Protein AF-A0A8H6K6G5-F1 (afdb_monomer_lite)

Organism: NCBI:txid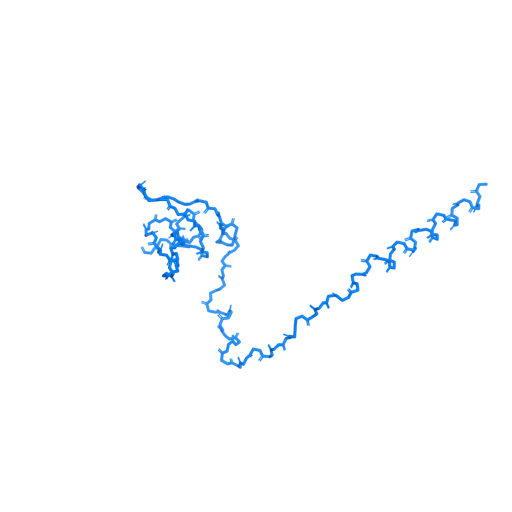2175873

pLDDT: mean 71.36, std 17.38, range [42.12, 93.62]

Structure (mmCIF, N/CA/C/O backbone):
data_AF-A0A8H6K6G5-F1
#
_entry.id   AF-A0A8H6K6G5-F1
#
loop_
_atom_site.group_PDB
_atom_site.id
_atom_site.type_symbol
_atom_site.label_atom_id
_atom_site.label_alt_id
_atom_site.label_comp_id
_atom_site.label_asym_id
_atom_site.label_entity_id
_atom_site.label_seq_id
_atom_site.pdbx_PDB_ins_code
_atom_site.Cartn_x
_atom_site.Cartn_y
_atom_site.Cartn_z
_atom_site.occupancy
_atom_site.B_iso_or_equiv
_atom_site.auth_seq_id
_atom_site.auth_comp_id
_atom_site.auth_asym_id
_atom_site.auth_atom_id
_atom_site.pdbx_PDB_model_num
ATOM 1 N N . MET A 1 1 ? 2.083 54.654 28.477 1.00 49.81 1 MET A N 1
ATOM 2 C CA . MET A 1 1 ? 2.227 53.525 27.525 1.00 49.81 1 MET A CA 1
ATOM 3 C C . MET A 1 1 ? 2.900 52.267 28.117 1.00 49.81 1 MET A C 1
ATOM 5 O O . MET A 1 1 ? 3.342 51.430 27.351 1.00 49.81 1 MET A O 1
ATOM 9 N N . ARG A 1 2 ? 2.980 52.073 29.450 1.00 55.06 2 ARG A N 1
ATOM 10 C CA . ARG A 1 2 ? 3.660 50.897 30.059 1.00 55.06 2 ARG A CA 1
ATOM 11 C C . ARG A 1 2 ? 2.729 49.851 30.689 1.00 55.06 2 ARG A C 1
ATOM 13 O O . ARG A 1 2 ? 3.178 48.774 31.043 1.00 55.06 2 ARG A O 1
ATOM 20 N N . ILE A 1 3 ? 1.442 50.168 30.832 1.00 58.03 3 ILE A N 1
ATOM 21 C CA . ILE A 1 3 ? 0.466 49.304 31.519 1.00 58.03 3 ILE A CA 1
ATOM 22 C C . ILE A 1 3 ? -0.185 48.329 30.521 1.00 58.03 3 ILE A C 1
ATOM 24 O O . ILE A 1 3 ? -0.442 47.176 30.846 1.00 58.03 3 ILE A O 1
ATOM 28 N N . SER A 1 4 ? -0.355 48.754 29.264 1.00 58.47 4 SER A N 1
ATOM 29 C CA . SER A 1 4 ? -0.972 47.947 28.202 1.00 58.47 4 SER A CA 1
ATOM 30 C C . SER A 1 4 ? -0.144 46.727 27.786 1.00 58.47 4 SER A C 1
ATOM 32 O O . SER A 1 4 ? -0.712 45.718 27.386 1.00 58.47 4 SER A O 1
ATOM 34 N N . THR A 1 5 ? 1.185 46.779 27.907 1.00 56.84 5 THR A N 1
ATOM 35 C CA . THR A 1 5 ? 2.063 45.649 27.558 1.00 56.84 5 THR A CA 1
ATOM 36 C C . THR A 1 5 ? 2.008 44.528 28.591 1.00 56.84 5 THR A C 1
ATOM 38 O O . THR A 1 5 ? 2.183 43.367 28.236 1.00 56.84 5 THR A O 1
ATOM 41 N N . LEU A 1 6 ? 1.731 44.854 29.860 1.00 56.56 6 LEU A N 1
ATOM 42 C CA . LEU A 1 6 ? 1.621 43.855 30.923 1.00 56.56 6 LEU A CA 1
ATOM 43 C C . LEU A 1 6 ? 0.350 43.006 30.751 1.00 56.56 6 LEU A C 1
ATOM 45 O O . LEU A 1 6 ? 0.400 41.787 30.877 1.00 56.56 6 LEU A O 1
ATOM 49 N N . ALA A 1 7 ? -0.767 43.647 30.393 1.00 59.19 7 ALA A N 1
ATOM 50 C CA . ALA A 1 7 ? -2.039 42.970 30.141 1.00 59.19 7 ALA A CA 1
ATOM 51 C C . ALA A 1 7 ? -1.973 42.024 28.928 1.00 59.19 7 ALA A C 1
ATOM 53 O O . ALA A 1 7 ? -2.535 40.933 28.974 1.00 59.19 7 ALA A O 1
ATOM 54 N N . LEU A 1 8 ? -1.231 42.407 27.881 1.00 57.31 8 LEU A N 1
ATOM 55 C CA . LEU A 1 8 ? -1.051 41.589 26.677 1.00 57.31 8 LEU A CA 1
ATOM 56 C C . LEU A 1 8 ? -0.202 40.328 26.938 1.00 57.31 8 LEU A C 1
ATOM 58 O O . LEU A 1 8 ? -0.473 39.265 26.386 1.00 57.31 8 LEU A O 1
ATOM 62 N N . LEU A 1 9 ? 0.815 40.427 27.802 1.00 57.75 9 LEU A N 1
ATOM 63 C CA . LEU A 1 9 ? 1.632 39.274 28.200 1.00 57.75 9 LEU A CA 1
ATOM 64 C C . LEU A 1 9 ? 0.840 38.283 29.063 1.00 57.75 9 LEU A C 1
ATOM 66 O O . LEU A 1 9 ? 1.002 37.073 28.918 1.00 57.75 9 LEU A O 1
ATOM 70 N N . LEU A 1 10 ? -0.044 38.791 29.924 1.00 59.19 10 LEU A N 1
ATOM 71 C CA . LEU A 1 10 ? -0.932 37.967 30.745 1.00 59.19 10 LEU A CA 1
ATOM 72 C C . LEU A 1 10 ? -1.969 37.210 29.903 1.00 59.19 10 LEU A C 1
ATOM 74 O O . LEU A 1 10 ? -2.233 36.045 30.194 1.00 59.19 10 LEU A O 1
ATOM 78 N N . SER A 1 11 ? -2.511 37.815 28.839 1.00 57.84 11 SER A N 1
ATOM 79 C CA . SER A 1 11 ? -3.428 37.105 27.935 1.00 57.84 11 SER A CA 1
ATOM 80 C C . SER A 1 11 ? -2.714 36.048 27.083 1.00 57.84 11 SER A C 1
ATOM 82 O O . SER A 1 11 ? -3.246 34.953 26.929 1.00 57.84 11 SER A O 1
ATOM 84 N N . LEU A 1 12 ? -1.485 36.309 26.612 1.00 55.16 12 LEU A N 1
ATOM 85 C CA . LEU A 1 12 ? -0.692 35.298 25.889 1.00 55.16 12 LEU A CA 1
ATOM 86 C C . LEU A 1 12 ? -0.314 34.097 26.773 1.00 55.16 12 LEU A C 1
ATOM 88 O O . LEU A 1 12 ? -0.303 32.960 26.303 1.00 55.16 12 LEU A O 1
ATOM 92 N N . ALA A 1 13 ? -0.021 34.322 28.057 1.00 55.72 13 ALA A N 1
ATOM 93 C CA . ALA A 1 13 ? 0.286 33.236 28.986 1.00 55.72 13 ALA A CA 1
ATOM 94 C C . ALA A 1 13 ? -0.945 32.368 29.314 1.00 55.72 13 ALA A C 1
ATOM 96 O O . ALA A 1 13 ? -0.797 31.176 29.578 1.00 55.72 13 ALA A O 1
ATOM 97 N N . ALA A 1 14 ? -2.154 32.937 29.270 1.00 53.66 14 ALA A N 1
ATOM 98 C CA . ALA A 1 14 ? -3.390 32.197 29.517 1.00 53.66 14 ALA A CA 1
ATOM 99 C C . ALA A 1 14 ? -3.733 31.224 28.372 1.00 53.66 14 ALA A C 1
ATOM 101 O O . ALA A 1 14 ? -4.178 30.108 28.636 1.00 53.66 14 ALA A O 1
ATOM 102 N N . GLU A 1 15 ? -3.463 31.586 27.114 1.00 51.53 15 GLU A N 1
ATOM 103 C CA . GLU A 1 15 ? -3.696 30.690 25.969 1.00 51.53 15 GLU A CA 1
ATOM 104 C C . GLU A 1 15 ? -2.699 29.521 25.914 1.00 51.53 15 GLU A C 1
ATOM 106 O O . GLU A 1 15 ? -3.064 28.417 25.506 1.00 51.53 15 GLU A O 1
ATOM 111 N N . ALA A 1 16 ? -1.470 29.706 26.408 1.00 51.91 16 ALA A N 1
ATOM 112 C CA . ALA A 1 16 ? -0.476 28.633 26.477 1.00 51.91 16 ALA A CA 1
ATOM 113 C C . ALA A 1 16 ? -0.878 27.494 27.436 1.00 51.91 16 ALA A C 1
ATOM 115 O O . ALA A 1 16 ? -0.478 26.348 27.234 1.00 51.91 16 ALA A O 1
ATOM 116 N N . ILE A 1 17 ? -1.691 27.786 28.458 1.00 52.53 17 ILE A N 1
ATOM 117 C CA . ILE A 1 17 ? -2.178 26.778 29.414 1.00 52.53 17 ILE A CA 1
ATOM 118 C C . ILE A 1 17 ? -3.376 26.007 28.830 1.00 52.53 17 ILE A C 1
ATOM 120 O O . ILE A 1 17 ? -3.560 24.832 29.141 1.00 52.53 17 ILE A O 1
ATOM 124 N N . ILE A 1 18 ? -4.160 26.632 27.945 1.00 52.25 18 ILE A N 1
ATOM 125 C CA . ILE A 1 18 ? -5.359 26.031 27.331 1.00 52.25 18 ILE A CA 1
ATOM 126 C C . ILE A 1 18 ? -5.003 25.202 26.081 1.00 52.25 18 ILE A C 1
ATOM 128 O O . ILE A 1 18 ? -5.719 24.264 25.739 1.00 52.25 18 ILE A O 1
ATOM 132 N N . ALA A 1 19 ? -3.873 25.489 25.427 1.00 48.03 19 ALA A N 1
ATOM 133 C CA . ALA A 1 19 ? -3.388 24.738 24.267 1.00 48.03 19 ALA A CA 1
ATOM 134 C C . ALA A 1 19 ? -2.523 23.511 24.615 1.00 48.03 19 ALA A C 1
ATOM 136 O O . ALA A 1 19 ? -2.068 22.815 23.707 1.00 48.03 19 ALA A O 1
ATOM 137 N N . ALA A 1 20 ? -2.285 23.217 25.898 1.00 45.62 20 ALA A N 1
ATOM 138 C CA . ALA A 1 20 ? -1.726 21.928 26.282 1.00 45.62 20 ALA A CA 1
ATOM 139 C C . ALA A 1 20 ? -2.842 20.878 26.143 1.00 45.62 20 ALA A C 1
ATOM 141 O O . ALA A 1 20 ? -3.810 20.939 26.906 1.00 45.62 20 ALA A O 1
ATOM 142 N N . PRO A 1 21 ? -2.761 19.932 25.188 1.00 45.16 21 PRO A N 1
ATOM 143 C CA . PRO A 1 21 ? -3.788 18.916 25.033 1.00 45.16 21 PRO A CA 1
ATOM 144 C C . PRO A 1 21 ? -3.826 18.082 26.313 1.00 45.16 21 PRO A C 1
ATOM 146 O O . PRO A 1 21 ? -2.953 17.252 26.579 1.00 45.16 21 PRO A O 1
ATOM 149 N N . MET A 1 22 ? -4.835 18.343 27.142 1.00 51.47 22 MET A N 1
ATOM 150 C CA . MET A 1 22 ? -5.169 17.500 28.272 1.00 51.47 22 MET A CA 1
ATOM 151 C C . MET A 1 22 ? -5.479 16.119 27.716 1.00 51.47 22 MET A C 1
ATOM 153 O O . MET A 1 22 ? -6.475 15.929 27.026 1.00 51.47 22 MET A O 1
ATOM 157 N N . LYS A 1 23 ? -4.593 15.177 28.044 1.00 47.62 23 LYS A N 1
ATOM 158 C CA . LYS A 1 23 ? -4.653 13.771 27.658 1.00 47.62 23 LYS A CA 1
ATOM 159 C C . LYS A 1 23 ? -4.481 13.578 26.153 1.00 47.62 23 LYS A C 1
ATOM 161 O O . LYS A 1 23 ? -5.407 13.224 25.433 1.00 47.62 23 LYS A O 1
ATOM 166 N N . ALA A 1 24 ? -3.227 13.628 25.710 1.00 46.16 24 ALA A N 1
ATOM 167 C CA . ALA A 1 24 ? -2.793 12.513 24.884 1.00 46.16 24 ALA A CA 1
ATOM 168 C C . ALA A 1 24 ? -3.117 11.257 25.705 1.00 46.16 24 ALA A C 1
ATOM 170 O O . ALA A 1 24 ? -2.442 10.975 26.697 1.00 46.16 24 ALA A O 1
ATOM 171 N N . GLU A 1 25 ? -4.219 10.580 25.385 1.00 42.12 25 GLU A N 1
ATOM 172 C CA . GLU A 1 25 ? -4.340 9.168 25.700 1.00 42.12 25 GLU A CA 1
ATOM 173 C C . GLU A 1 25 ? -3.077 8.556 25.112 1.00 42.12 25 GLU A C 1
ATOM 175 O O . GLU A 1 25 ? -2.946 8.371 23.902 1.00 42.12 25 GLU A O 1
ATOM 180 N N . ALA A 1 26 ? -2.078 8.355 25.969 1.00 47.72 26 ALA A N 1
ATOM 181 C CA . ALA A 1 26 ? -1.047 7.395 25.701 1.00 47.72 26 ALA A CA 1
ATOM 182 C C . ALA A 1 26 ? -1.831 6.098 25.571 1.00 47.72 26 ALA A C 1
ATOM 184 O O . ALA A 1 26 ? -2.170 5.478 26.580 1.00 47.72 26 ALA A O 1
ATOM 185 N N . LEU A 1 27 ? -2.213 5.773 24.327 1.00 51.50 27 LEU A N 1
ATOM 186 C CA . LEU A 1 27 ? -2.598 4.435 23.918 1.00 51.50 27 LEU A CA 1
ATOM 187 C C . LEU A 1 27 ? -1.688 3.527 24.730 1.00 51.50 27 LEU A C 1
ATOM 189 O O . LEU A 1 27 ? -0.467 3.732 24.644 1.00 51.50 27 LEU A O 1
ATOM 193 N N . PRO A 1 28 ? -2.238 2.666 25.607 1.00 49.09 28 PRO A N 1
ATOM 194 C CA . PRO A 1 28 ? -1.401 1.826 26.431 1.00 49.09 28 PRO A CA 1
ATOM 195 C C . PRO A 1 28 ? -0.419 1.191 25.463 1.00 49.09 28 PRO A C 1
ATOM 197 O O . PRO A 1 28 ? -0.824 0.568 24.480 1.00 49.09 28 PRO A O 1
ATOM 200 N N . LEU A 1 29 ? 0.870 1.458 25.677 1.00 51.56 29 LEU A N 1
ATOM 201 C CA . LEU A 1 29 ? 1.933 0.678 25.080 1.00 51.56 29 LEU A CA 1
ATOM 202 C C . LEU A 1 29 ? 1.739 -0.709 25.687 1.00 51.56 29 LEU A C 1
ATOM 204 O O . LEU A 1 29 ? 2.434 -1.083 26.629 1.00 51.56 29 LEU A O 1
ATOM 208 N N . GLU A 1 30 ? 0.732 -1.446 25.204 1.00 53.84 30 GLU A N 1
ATOM 209 C CA . GLU A 1 30 ? 0.720 -2.887 25.261 1.00 53.84 30 GLU A CA 1
ATOM 210 C C . GLU A 1 30 ? 2.094 -3.242 24.743 1.00 53.84 30 GLU A C 1
ATOM 212 O O . GLU A 1 30 ? 2.461 -2.925 23.607 1.00 53.84 30 GLU A O 1
ATOM 217 N N . VAL A 1 31 ? 2.911 -3.738 25.666 1.00 57.59 31 VAL A N 1
ATOM 218 C CA . VAL A 1 31 ? 4.255 -4.189 25.389 1.00 57.59 31 VAL A CA 1
ATOM 219 C C . VAL A 1 31 ? 4.068 -5.246 24.324 1.00 57.59 31 VAL A C 1
ATOM 221 O O . VAL A 1 31 ? 3.705 -6.373 24.648 1.00 57.59 31 VAL A O 1
ATOM 224 N N . LEU A 1 32 ? 4.233 -4.840 23.059 1.00 54.47 32 LEU A N 1
ATOM 225 C CA . LEU A 1 32 ? 4.150 -5.714 21.903 1.00 54.47 32 LEU A CA 1
ATOM 226 C C . LEU A 1 32 ? 4.959 -6.951 22.285 1.00 54.47 32 LEU A C 1
ATOM 228 O O . LEU A 1 32 ? 6.165 -6.802 22.546 1.00 54.47 32 LEU A O 1
ATOM 232 N N . PRO A 1 33 ? 4.320 -8.133 22.413 1.00 62.75 33 PRO A N 1
ATOM 233 C CA . PRO A 1 33 ? 5.019 -9.331 22.844 1.00 62.75 33 PRO A CA 1
ATOM 234 C C . PRO A 1 33 ? 6.278 -9.503 21.995 1.00 62.75 33 PRO A C 1
ATOM 236 O O . PRO A 1 33 ? 6.319 -9.065 20.840 1.00 62.75 33 PRO A O 1
ATOM 239 N N . ARG A 1 34 ? 7.357 -10.065 22.556 1.00 63.25 34 ARG A N 1
ATOM 240 C CA . ARG A 1 34 ? 8.674 -10.072 21.885 1.00 63.25 34 ARG A CA 1
ATOM 241 C C . ARG A 1 34 ? 8.605 -10.649 20.462 1.00 63.25 34 ARG A C 1
ATOM 243 O O . ARG A 1 34 ? 9.380 -10.207 19.612 1.00 63.25 34 ARG A O 1
ATOM 250 N N . GLU A 1 35 ? 7.665 -11.556 20.183 1.00 58.12 35 GLU A N 1
ATOM 251 C CA . GLU A 1 35 ? 7.359 -12.037 18.830 1.00 58.12 35 GLU A CA 1
ATOM 252 C C . GLU A 1 35 ? 6.893 -10.941 17.842 1.00 58.12 35 GLU A C 1
ATOM 254 O O . GLU A 1 35 ? 7.309 -10.950 16.679 1.00 58.12 35 GLU A O 1
ATOM 259 N N . PHE A 1 36 ? 6.114 -9.954 18.293 1.00 53.97 36 PHE A N 1
ATOM 260 C CA . PHE A 1 36 ? 5.573 -8.849 17.493 1.00 53.97 36 PHE A CA 1
ATOM 261 C C . PHE A 1 36 ? 6.486 -7.622 17.435 1.00 53.97 36 PHE A C 1
ATOM 263 O O . PHE A 1 36 ? 6.333 -6.785 16.546 1.00 53.97 36 PHE A O 1
ATOM 270 N N . ARG A 1 37 ? 7.511 -7.536 18.293 1.00 56.16 37 ARG A N 1
ATOM 271 C CA . ARG A 1 37 ? 8.546 -6.486 18.202 1.00 56.16 37 ARG A CA 1
ATOM 272 C C . ARG A 1 37 ? 9.245 -6.475 16.834 1.00 56.16 37 ARG A C 1
ATOM 274 O O . ARG A 1 37 ? 9.680 -5.430 16.359 1.00 56.16 37 ARG A O 1
ATOM 281 N N . ASN A 1 38 ? 9.327 -7.637 16.182 1.00 54.59 38 ASN A N 1
ATOM 282 C CA . ASN A 1 38 ? 9.855 -7.769 14.824 1.00 54.59 38 ASN A CA 1
ATOM 283 C C . ASN A 1 38 ? 8.778 -7.669 13.734 1.00 54.59 38 ASN A C 1
ATOM 285 O O . ASN A 1 38 ? 9.134 -7.709 12.561 1.00 54.59 38 ASN A O 1
ATOM 289 N N . PHE A 1 39 ? 7.490 -7.561 14.064 1.00 53.56 39 PHE A N 1
ATOM 290 C CA . PHE A 1 39 ? 6.424 -7.450 13.063 1.00 53.56 39 PHE A CA 1
ATOM 291 C C . PHE A 1 39 ? 6.534 -6.118 12.307 1.00 53.56 39 PHE A C 1
ATOM 293 O O . PHE A 1 39 ? 6.642 -6.116 11.084 1.00 53.56 39 PHE A O 1
ATOM 300 N N . ASN A 1 40 ? 6.725 -5.011 13.035 1.00 50.34 40 ASN A N 1
ATOM 301 C CA . ASN A 1 40 ? 7.004 -3.690 12.447 1.00 50.34 40 ASN A CA 1
ATOM 302 C C . ASN A 1 40 ? 8.376 -3.590 11.760 1.00 50.34 40 ASN A C 1
ATOM 304 O O . ASN A 1 40 ? 8.629 -2.661 11.001 1.00 50.34 40 ASN A O 1
ATOM 308 N N . ARG A 1 41 ? 9.283 -4.542 12.013 1.00 52.78 41 ARG A N 1
ATOM 309 C CA . ARG A 1 41 ? 10.631 -4.546 11.431 1.00 52.78 41 ARG A CA 1
ATOM 310 C C . ARG A 1 41 ? 10.690 -5.252 10.070 1.00 52.78 41 ARG A C 1
ATOM 312 O O . ARG A 1 41 ? 11.677 -5.100 9.360 1.00 52.78 41 ARG A O 1
ATOM 319 N N . ARG A 1 42 ? 9.668 -6.035 9.703 1.00 56.00 42 ARG A N 1
ATOM 320 C CA . ARG A 1 42 ? 9.694 -6.896 8.503 1.00 56.00 42 ARG A CA 1
ATOM 321 C C . ARG A 1 42 ? 9.252 -6.207 7.211 1.00 56.00 42 ARG A C 1
ATOM 323 O O . ARG A 1 42 ? 9.532 -6.741 6.146 1.00 56.00 42 ARG A O 1
ATOM 330 N N . LYS A 1 43 ? 8.634 -5.027 7.275 1.00 60.53 43 LYS A N 1
ATOM 331 C CA . LYS A 1 43 ? 8.411 -4.184 6.095 1.00 60.53 43 LYS A CA 1
ATOM 332 C C . LYS A 1 43 ? 8.389 -2.721 6.531 1.00 60.53 43 LYS A C 1
ATOM 334 O O . LYS A 1 43 ? 7.346 -2.203 6.912 1.00 60.53 43 LYS A O 1
ATOM 339 N N . GLN A 1 44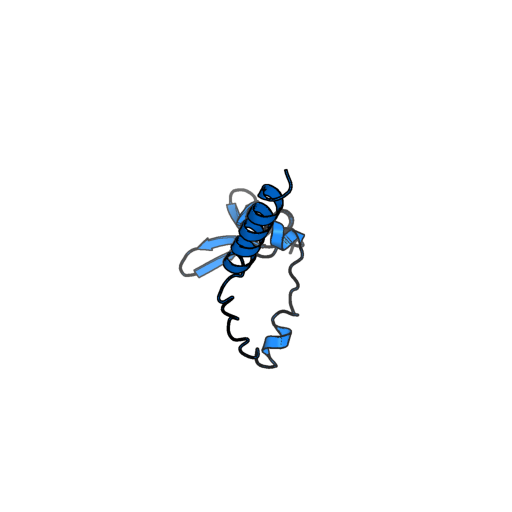 ? 9.554 -2.075 6.543 1.00 72.44 44 GLN A N 1
ATOM 340 C CA . GLN A 1 44 ? 9.583 -0.615 6.582 1.00 72.44 44 GLN A CA 1
ATOM 341 C C . GLN A 1 44 ? 9.027 -0.138 5.246 1.00 72.44 44 GLN A C 1
ATOM 343 O O . GLN A 1 44 ? 9.694 -0.259 4.223 1.00 72.44 44 GLN A O 1
ATOM 348 N N . ILE A 1 45 ? 7.770 0.298 5.269 1.00 79.62 45 ILE A N 1
ATOM 349 C CA . ILE A 1 45 ? 7.105 0.899 4.117 1.00 79.62 45 ILE A CA 1
ATOM 350 C C . ILE A 1 45 ? 7.908 2.145 3.750 1.00 79.62 45 ILE A C 1
ATOM 352 O O . ILE A 1 45 ? 8.225 2.956 4.630 1.00 79.62 45 ILE A O 1
ATOM 356 N N . SER A 1 46 ? 8.289 2.272 2.482 1.00 85.62 46 SER A N 1
ATOM 357 C CA . SER A 1 46 ? 9.054 3.436 2.046 1.00 85.62 46 SER A CA 1
ATOM 358 C C . SER A 1 46 ? 8.191 4.704 2.165 1.00 85.62 46 SER A C 1
ATOM 360 O O . SER A 1 46 ? 6.959 4.633 2.092 1.00 85.62 46 SER A O 1
ATOM 362 N N . PRO A 1 47 ? 8.792 5.895 2.331 1.00 87.69 47 PRO A N 1
ATOM 363 C CA . PRO A 1 47 ? 8.033 7.146 2.319 1.00 87.69 47 PRO A CA 1
ATOM 364 C C . PRO A 1 47 ? 7.195 7.323 1.044 1.00 87.69 47 P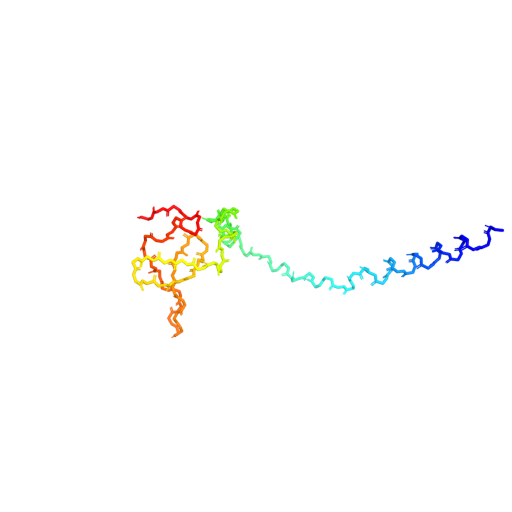RO A C 1
ATOM 366 O O . PRO A 1 47 ? 6.115 7.903 1.092 1.00 87.69 47 PRO A O 1
ATOM 369 N N . GLU A 1 48 ? 7.673 6.792 -0.082 1.00 87.19 48 GLU A N 1
ATOM 370 C CA . GLU A 1 48 ? 7.002 6.827 -1.385 1.00 87.19 48 GLU A CA 1
ATOM 371 C C . GLU A 1 48 ? 5.763 5.926 -1.405 1.00 87.19 48 GLU A C 1
ATOM 373 O O . GLU A 1 48 ? 4.698 6.362 -1.846 1.00 87.19 48 GLU A O 1
ATOM 378 N N . GLU A 1 49 ? 5.873 4.708 -0.863 1.00 90.00 49 GLU A N 1
ATOM 379 C CA . GLU A 1 49 ? 4.745 3.786 -0.702 1.00 90.00 49 GLU A CA 1
ATOM 380 C C . GLU A 1 49 ? 3.678 4.381 0.229 1.00 90.00 49 GLU A C 1
ATOM 382 O O . GLU A 1 49 ? 2.489 4.368 -0.092 1.00 90.00 49 GLU A O 1
ATOM 387 N N . LEU A 1 50 ? 4.096 4.966 1.357 1.00 88.31 50 LEU A N 1
ATOM 388 C CA . LEU A 1 50 ? 3.180 5.590 2.314 1.00 88.31 50 LEU A CA 1
ATOM 389 C C . LEU A 1 50 ? 2.478 6.814 1.711 1.00 88.31 50 LEU A C 1
ATOM 391 O O . LEU A 1 50 ? 1.274 6.990 1.894 1.00 88.31 50 LEU A O 1
ATOM 395 N N . ALA A 1 51 ? 3.208 7.642 0.960 1.00 88.75 51 ALA A N 1
ATOM 396 C CA . ALA A 1 51 ? 2.654 8.805 0.271 1.00 88.75 51 ALA A CA 1
ATOM 397 C C . ALA A 1 51 ? 1.720 8.429 -0.891 1.00 88.75 51 ALA A C 1
ATOM 399 O O . ALA A 1 51 ? 0.971 9.281 -1.384 1.00 88.75 51 ALA A O 1
ATO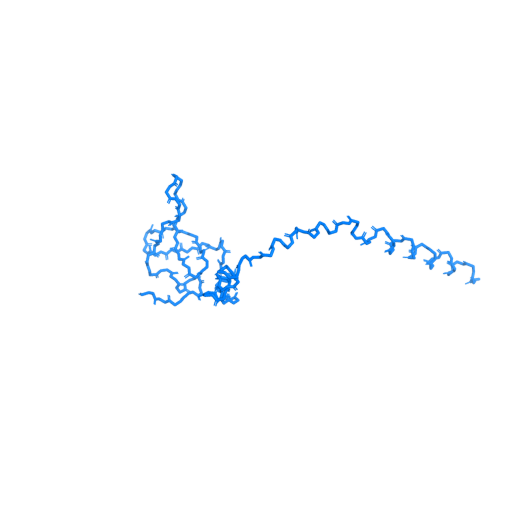M 400 N N . ALA A 1 52 ? 1.781 7.187 -1.375 1.00 92.06 52 ALA A N 1
ATOM 401 C CA . ALA A 1 52 ? 0.885 6.676 -2.398 1.00 92.06 52 ALA A CA 1
ATOM 402 C C . ALA A 1 52 ? -0.391 6.042 -1.829 1.00 92.06 52 ALA A C 1
ATOM 404 O O . ALA A 1 52 ? -1.356 5.900 -2.577 1.00 92.06 52 ALA A O 1
ATOM 405 N N . ASN A 1 53 ? -0.445 5.710 -0.536 1.00 90.50 53 ASN A N 1
ATOM 406 C CA . ASN A 1 53 ? -1.627 5.098 0.074 1.00 90.50 53 ASN A CA 1
ATOM 407 C C . ASN A 1 53 ? -2.899 5.922 -0.169 1.00 90.50 53 ASN A C 1
ATOM 409 O O . ASN A 1 53 ? -2.919 7.142 -0.006 1.00 90.50 53 ASN A O 1
ATOM 413 N N . GLY A 1 54 ? -3.973 5.247 -0.583 1.00 87.00 54 GLY A N 1
ATOM 414 C CA . GLY A 1 54 ? -5.248 5.892 -0.905 1.00 87.00 54 GLY A CA 1
ATOM 415 C C . GLY A 1 54 ? -5.314 6.536 -2.296 1.00 87.00 54 GLY A C 1
ATOM 416 O O . GLY A 1 54 ? -6.407 6.899 -2.734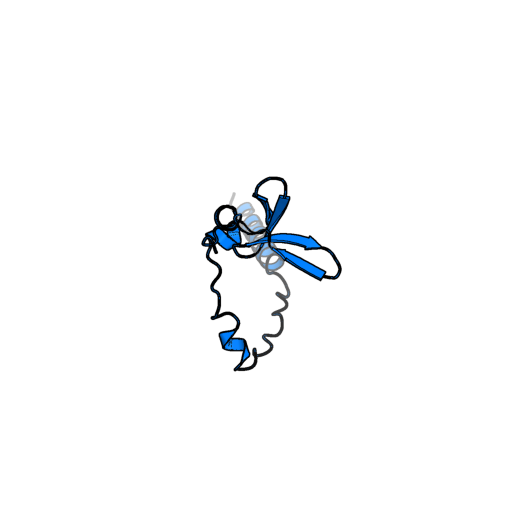 1.00 87.00 54 GLY A O 1
ATOM 417 N N . LYS A 1 55 ? -4.197 6.647 -3.032 1.00 93.62 55 LYS A N 1
ATOM 418 C CA . LYS A 1 55 ? -4.222 7.105 -4.430 1.00 93.62 55 LYS A CA 1
ATOM 419 C C . LYS A 1 55 ? -4.821 6.039 -5.338 1.00 93.62 55 LYS A C 1
ATOM 421 O O . LYS A 1 55 ? -4.667 4.842 -5.104 1.00 93.62 55 LYS A O 1
ATOM 426 N N . ALA A 1 56 ? -5.483 6.492 -6.398 1.00 92.38 56 ALA A N 1
ATOM 427 C CA . ALA A 1 56 ? -5.972 5.607 -7.440 1.00 92.38 56 ALA A CA 1
ATOM 428 C C . ALA A 1 56 ? -4.799 5.002 -8.221 1.00 92.38 56 ALA A C 1
ATOM 430 O O . ALA A 1 56 ? -3.848 5.701 -8.568 1.00 92.38 56 ALA A O 1
ATOM 431 N N . CYS A 1 57 ? -4.913 3.719 -8.537 1.00 92.81 57 CYS A N 1
ATOM 432 C CA . CYS A 1 57 ? -4.022 3.014 -9.447 1.00 92.81 57 CYS A CA 1
ATOM 433 C C . CYS A 1 57 ? -4.860 2.283 -10.495 1.00 92.81 57 CYS A C 1
ATOM 435 O O . CYS A 1 57 ? -6.019 1.929 -10.247 1.00 92.81 57 CYS A O 1
ATOM 437 N N . ALA A 1 58 ? -4.305 2.072 -11.682 1.00 90.00 58 ALA A N 1
ATOM 438 C CA . ALA A 1 58 ? -5.000 1.335 -12.728 1.00 90.00 58 ALA A CA 1
ATOM 439 C C . ALA A 1 58 ? -4.031 0.523 -13.579 1.00 90.00 58 ALA A C 1
ATOM 441 O O . ALA A 1 58 ? -2.973 1.011 -13.970 1.00 90.00 58 ALA A O 1
ATOM 442 N N . VAL A 1 59 ? -4.424 -0.705 -13.895 1.00 90.06 59 VAL A N 1
ATOM 443 C CA . VAL A 1 59 ? -3.715 -1.565 -14.845 1.00 90.06 59 VAL A CA 1
ATOM 444 C C . VAL A 1 59 ? -4.741 -2.064 -15.841 1.00 90.06 59 VAL A C 1
ATOM 446 O O . VAL A 1 59 ? -5.777 -2.614 -15.452 1.00 90.06 59 VAL A O 1
ATOM 449 N N . ASP A 1 60 ? -4.472 -1.825 -17.120 1.00 88.06 60 ASP A N 1
ATOM 450 C CA . ASP A 1 60 ? -5.401 -2.071 -18.217 1.00 88.06 60 ASP A CA 1
ATOM 451 C C . ASP A 1 60 ? -6.771 -1.416 -17.955 1.00 88.06 60 ASP A C 1
ATOM 453 O O . ASP A 1 60 ? -6.906 -0.193 -17.917 1.00 88.06 60 ASP A O 1
ATOM 457 N N . SER A 1 61 ? -7.805 -2.236 -17.749 1.00 85.62 61 SER A N 1
ATOM 458 C CA . SER A 1 61 ? -9.181 -1.816 -17.465 1.00 85.62 61 SER A CA 1
ATOM 459 C C . SER A 1 61 ? -9.559 -1.919 -15.983 1.00 85.62 61 SER A C 1
ATOM 461 O O . SER A 1 61 ? -10.697 -1.614 -15.619 1.00 85.62 61 SER A O 1
ATOM 463 N N . LYS A 1 62 ? -8.645 -2.369 -15.115 1.00 87.81 62 LYS A N 1
ATOM 464 C CA . LYS A 1 62 ? -8.910 -2.553 -13.685 1.00 87.81 62 LYS A CA 1
ATOM 465 C C . LYS A 1 62 ? -8.448 -1.325 -12.917 1.00 87.81 62 LYS A C 1
ATOM 467 O O . LYS A 1 62 ? -7.279 -0.956 -12.970 1.00 87.81 62 LYS A O 1
ATOM 472 N N . LYS A 1 63 ? -9.376 -0.710 -12.188 1.00 90.25 63 LYS A N 1
ATOM 473 C CA . LYS A 1 63 ? -9.108 0.415 -11.287 1.00 90.25 63 LYS A CA 1
ATOM 474 C C . LYS A 1 63 ? -9.025 -0.095 -9.858 1.00 90.25 63 LYS A C 1
ATOM 476 O O . LYS A 1 63 ? -9.810 -0.958 -9.474 1.00 90.25 63 LYS A O 1
ATOM 481 N N . GLY A 1 64 ? -8.109 0.460 -9.085 1.00 92.69 64 GLY A N 1
ATOM 482 C CA . GLY A 1 64 ? -7.899 0.133 -7.687 1.00 92.69 64 GLY A CA 1
ATOM 483 C C . GLY A 1 64 ? -7.364 1.324 -6.905 1.00 92.69 64 GLY A C 1
ATOM 484 O O . GLY A 1 64 ? -7.374 2.465 -7.370 1.00 92.69 64 GLY A O 1
ATOM 485 N N . VAL A 1 65 ? -6.899 1.028 -5.702 1.00 93.19 65 VAL A N 1
ATOM 486 C CA . VAL A 1 65 ? -6.310 1.955 -4.748 1.00 93.19 65 VAL A CA 1
ATOM 487 C C . VAL A 1 65 ? -4.978 1.378 -4.279 1.00 93.19 65 VAL A C 1
ATOM 489 O O . VAL A 1 65 ? -4.828 0.161 -4.140 1.00 93.19 65 VAL A O 1
ATOM 492 N N . CYS A 1 66 ? -4.010 2.256 -4.056 1.00 92.00 66 CYS A N 1
ATOM 493 C CA . CYS A 1 66 ? -2.718 1.897 -3.504 1.00 92.00 66 CYS A CA 1
ATOM 494 C C . CYS A 1 66 ? -2.804 1.604 -2.000 1.00 92.00 66 CYS A C 1
ATOM 496 O O . CYS A 1 66 ? -3.333 2.415 -1.236 1.00 92.00 66 CYS A O 1
ATOM 498 N N . ASP A 1 67 ? -2.231 0.472 -1.594 1.00 90.19 67 ASP A N 1
ATOM 499 C CA . ASP A 1 67 ? -2.024 0.074 -0.202 1.00 90.19 67 ASP A CA 1
ATOM 500 C C . ASP A 1 67 ? -0.620 -0.528 -0.025 1.00 90.19 67 ASP A C 1
ATOM 502 O O . ASP A 1 67 ? -0.306 -1.616 -0.513 1.00 90.19 67 ASP A O 1
ATOM 506 N N . ASN A 1 68 ? 0.252 0.205 0.661 1.00 90.44 68 ASN A N 1
ATOM 507 C CA . ASN A 1 68 ? 1.605 -0.180 1.061 1.00 90.44 68 ASN A CA 1
ATOM 508 C C . ASN A 1 68 ? 2.446 -0.747 -0.097 1.00 90.44 68 ASN A C 1
ATOM 510 O O . ASN A 1 68 ? 3.000 -1.851 0.006 1.00 90.44 68 ASN A O 1
ATOM 514 N N . GLY A 1 69 ? 2.496 -0.008 -1.210 1.00 90.19 69 GLY A N 1
ATOM 515 C CA . GLY A 1 69 ? 3.228 -0.385 -2.425 1.00 90.19 69 GLY A CA 1
ATOM 516 C C . GLY A 1 69 ? 2.470 -1.310 -3.378 1.00 90.19 69 GLY A C 1
ATOM 517 O O . GLY A 1 69 ? 3.009 -1.696 -4.411 1.00 90.19 69 GLY A O 1
ATOM 518 N N . ARG A 1 70 ? 1.226 -1.689 -3.065 1.00 90.88 70 ARG A N 1
ATOM 519 C CA . ARG A 1 70 ? 0.422 -2.608 -3.886 1.00 90.88 70 ARG A CA 1
ATOM 520 C C . ARG A 1 70 ? -0.771 -1.891 -4.485 1.00 90.88 70 ARG A C 1
ATOM 522 O O . ARG A 1 70 ? -1.440 -1.136 -3.793 1.00 90.88 70 ARG A O 1
ATOM 529 N N . CYS A 1 71 ? -1.079 -2.189 -5.742 1.00 92.69 71 CYS A N 1
ATOM 530 C CA . CYS A 1 71 ? -2.329 -1.769 -6.364 1.00 92.69 71 CYS A CA 1
ATOM 531 C C . CYS A 1 71 ? -3.394 -2.851 -6.164 1.00 92.69 71 CYS A C 1
ATOM 533 O O . CYS A 1 71 ? -3.115 -4.037 -6.346 1.00 92.69 71 CYS A O 1
ATOM 535 N N . GLY A 1 72 ? -4.620 -2.482 -5.801 1.00 92.81 72 GLY A N 1
ATOM 536 C CA . GLY A 1 72 ? -5.691 -3.461 -5.629 1.00 92.81 72 GLY A CA 1
ATOM 537 C C . GLY A 1 72 ? -7.048 -2.857 -5.312 1.00 92.81 72 GLY A C 1
ATOM 538 O O . GLY A 1 72 ? -7.200 -1.650 -5.172 1.00 92.81 72 GLY A O 1
ATOM 539 N N . THR A 1 73 ? -8.066 -3.700 -5.226 1.00 91.19 73 THR A N 1
ATOM 540 C CA . THR A 1 73 ? -9.438 -3.296 -4.899 1.00 91.19 73 THR A CA 1
ATOM 541 C C . THR A 1 73 ? -9.842 -3.847 -3.547 1.00 91.19 73 THR A C 1
ATOM 543 O O . THR A 1 73 ? -9.605 -5.022 -3.261 1.00 91.19 73 THR A O 1
ATOM 546 N N . PHE A 1 74 ? -10.527 -3.037 -2.745 1.00 80.88 74 PHE A N 1
ATOM 547 C CA . PHE A 1 74 ? -11.218 -3.531 -1.560 1.00 80.88 74 PHE A CA 1
ATOM 548 C C . PHE A 1 74 ? -12.545 -4.163 -1.972 1.00 80.88 74 PHE A C 1
ATOM 550 O O . PHE A 1 74 ? -13.430 -3.482 -2.486 1.00 80.88 74 PHE A O 1
ATOM 557 N N . VAL A 1 75 ? -12.676 -5.467 -1.739 1.00 73.44 75 VAL A N 1
ATOM 558 C CA . VAL A 1 75 ? -13.926 -6.202 -1.940 1.00 73.44 75 VAL A CA 1
ATOM 559 C C . VAL A 1 75 ? -14.337 -6.773 -0.591 1.00 73.44 75 VAL A C 1
ATOM 561 O O . VAL A 1 75 ? -13.687 -7.675 -0.063 1.00 73.44 75 VAL A O 1
ATOM 564 N N . ALA A 1 76 ? -15.402 -6.238 0.001 1.00 60.66 76 ALA A N 1
ATOM 565 C CA . ALA A 1 76 ? -16.011 -6.853 1.175 1.00 60.66 76 ALA A CA 1
ATOM 566 C C . ALA A 1 76 ? -16.745 -8.145 0.757 1.00 60.66 76 ALA A C 1
ATOM 568 O O . ALA A 1 76 ? -17.390 -8.142 -0.293 1.00 60.66 76 ALA A O 1
ATOM 569 N N . PRO A 1 77 ? -16.684 -9.245 1.535 1.00 72.50 77 PRO A N 1
ATOM 570 C CA . PRO A 1 77 ? -15.995 -9.428 2.822 1.00 72.50 77 PRO A CA 1
ATOM 571 C C . PRO A 1 77 ? -14.543 -9.932 2.696 1.00 72.5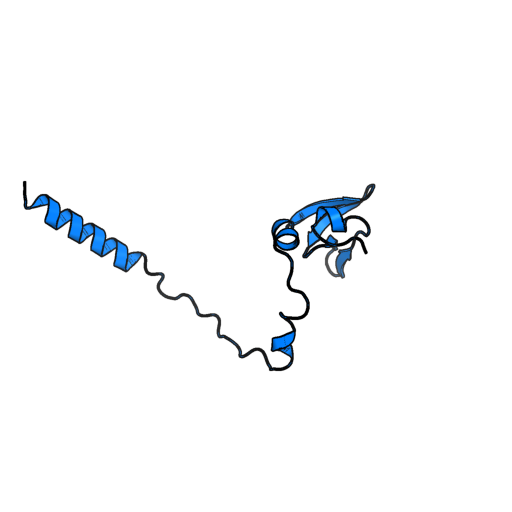0 77 PRO A C 1
ATOM 573 O O . PRO A 1 77 ? -13.857 -10.093 3.698 1.00 72.50 77 PRO A O 1
ATOM 576 N N . THR A 1 78 ? -14.082 -10.219 1.478 1.00 68.12 78 THR A N 1
ATOM 577 C CA . THR A 1 78 ? -12.825 -10.929 1.183 1.00 68.12 78 THR A CA 1
ATOM 578 C C . THR A 1 78 ? -11.546 -10.130 1.448 1.00 68.12 78 THR A C 1
ATOM 580 O O . THR A 1 78 ? -10.472 -10.719 1.535 1.00 68.12 78 THR A O 1
ATOM 583 N N . GLY A 1 79 ? -11.638 -8.806 1.585 1.00 78.69 79 GLY A N 1
ATOM 584 C CA . GLY A 1 79 ? -10.498 -7.924 1.836 1.00 78.69 79 GLY A CA 1
ATOM 585 C C . GLY A 1 79 ? -9.867 -7.358 0.559 1.00 78.69 79 GLY A C 1
ATOM 586 O O . GLY A 1 79 ? -10.536 -7.169 -0.461 1.00 78.69 79 GLY A O 1
ATOM 587 N N . PHE A 1 80 ? -8.578 -7.017 0.635 1.00 81.44 80 PHE A N 1
ATOM 588 C CA . PHE A 1 80 ? -7.838 -6.381 -0.456 1.00 81.44 80 PHE A CA 1
ATOM 589 C C . PHE A 1 80 ? -7.409 -7.404 -1.514 1.00 81.44 80 PHE A C 1
ATOM 591 O O . PHE A 1 80 ? -6.622 -8.311 -1.243 1.00 81.44 80 PHE A O 1
ATOM 598 N N . THR A 1 81 ? -7.907 -7.242 -2.738 1.00 88.50 81 THR A N 1
ATOM 599 C CA . THR A 1 81 ? -7.534 -8.069 -3.893 1.00 88.50 81 THR A CA 1
ATOM 600 C C . THR A 1 81 ? -6.528 -7.317 -4.751 1.00 88.50 81 THR A C 1
ATOM 602 O O . THR A 1 81 ? -6.851 -6.263 -5.293 1.00 88.50 81 THR A O 1
ATOM 605 N N . MET A 1 82 ? -5.315 -7.853 -4.896 1.00 89.31 82 MET A N 1
ATOM 606 C CA . MET A 1 82 ? -4.265 -7.184 -5.670 1.00 89.31 82 MET A CA 1
ATOM 607 C C . MET A 1 82 ? -4.545 -7.209 -7.178 1.00 89.31 82 MET A C 1
ATOM 609 O O . MET A 1 82 ? -4.913 -8.242 -7.743 1.00 89.31 82 MET A O 1
ATOM 613 N N . ILE A 1 83 ? -4.283 -6.085 -7.836 1.00 89.62 83 ILE A N 1
ATOM 614 C CA . ILE A 1 83 ? -4.166 -5.950 -9.286 1.00 89.62 83 ILE A CA 1
ATOM 615 C C . ILE A 1 83 ? -2.665 -5.902 -9.594 1.00 89.62 83 ILE A C 1
ATOM 617 O O . ILE A 1 83 ? -2.002 -4.911 -9.299 1.00 89.62 83 ILE A O 1
ATOM 621 N N . ARG A 1 84 ? -2.132 -6.987 -10.165 1.00 88.81 84 ARG A N 1
ATOM 622 C CA . ARG A 1 84 ? -0.706 -7.087 -10.517 1.00 88.81 84 ARG A CA 1
ATOM 623 C C . ARG A 1 84 ? -0.340 -6.123 -11.644 1.00 88.81 84 ARG A C 1
ATOM 625 O O . ARG A 1 84 ? -1.141 -5.928 -12.557 1.00 88.81 84 ARG A O 1
ATOM 632 N N . GLY A 1 85 ? 0.877 -5.589 -11.600 1.00 88.12 85 GLY A N 1
ATOM 633 C CA . GLY A 1 85 ? 1.434 -4.686 -12.613 1.00 88.12 85 GLY A CA 1
ATOM 634 C C . GLY A 1 85 ? 1.203 -3.199 -12.321 1.00 88.12 85 GLY A C 1
ATOM 635 O O . GLY A 1 85 ? 1.613 -2.350 -13.109 1.00 88.12 85 GLY A O 1
ATOM 636 N N . GLY A 1 86 ? 0.545 -2.868 -11.204 1.00 87.81 86 GLY A N 1
ATOM 637 C CA . GLY A 1 86 ? 0.241 -1.495 -10.787 1.00 87.81 86 GLY A CA 1
ATOM 638 C C . GLY A 1 86 ? 1.121 -0.991 -9.645 1.00 87.81 86 GLY A C 1
ATOM 639 O O . GLY A 1 86 ? 0.974 0.152 -9.222 1.00 87.81 86 GLY A O 1
ATOM 640 N N . GLU A 1 87 ? 2.024 -1.825 -9.130 1.00 90.44 87 GLU A N 1
ATOM 641 C CA . GLU A 1 87 ? 2.842 -1.562 -7.942 1.00 90.44 87 GLU A CA 1
ATOM 642 C C . GLU A 1 87 ? 3.731 -0.322 -8.115 1.00 90.44 87 GLU A C 1
ATOM 644 O O . GLU A 1 87 ? 3.846 0.486 -7.194 1.00 90.44 87 GLU A O 1
ATOM 649 N N . ALA A 1 88 ? 4.248 -0.092 -9.327 1.00 89.25 88 ALA A N 1
ATOM 650 C CA . ALA A 1 88 ? 5.054 1.087 -9.646 1.00 89.25 88 ALA A CA 1
ATOM 651 C C . ALA A 1 88 ? 4.289 2.415 -9.459 1.00 89.25 88 ALA A C 1
ATOM 653 O O . ALA A 1 88 ? 4.884 3.423 -9.087 1.00 89.25 88 ALA A O 1
ATOM 654 N N . GLN A 1 89 ? 2.963 2.427 -9.656 1.00 91.31 89 GLN A N 1
ATOM 655 C CA . GLN A 1 89 ? 2.120 3.609 -9.397 1.00 91.31 89 GLN A CA 1
ATOM 656 C C . GLN A 1 89 ? 1.935 3.865 -7.895 1.00 91.31 89 GLN A C 1
ATOM 658 O O . GLN A 1 89 ? 1.586 4.971 -7.487 1.00 91.31 89 GLN A O 1
ATOM 663 N N . CYS A 1 90 ? 2.183 2.840 -7.081 1.00 91.38 90 CYS A N 1
ATOM 664 C CA . CYS A 1 90 ? 2.060 2.863 -5.633 1.00 91.38 90 CYS A CA 1
ATOM 665 C C . CYS A 1 90 ? 3.414 2.992 -4.920 1.00 91.38 90 CYS A C 1
ATOM 667 O O . CYS A 1 90 ? 3.465 2.791 -3.712 1.00 91.38 90 CYS A O 1
ATOM 669 N N . GLY A 1 91 ? 4.503 3.285 -5.644 1.00 88.12 91 GLY A N 1
ATOM 670 C CA . GLY A 1 91 ? 5.859 3.357 -5.082 1.00 88.12 91 GLY A CA 1
ATOM 671 C C . GLY A 1 91 ? 6.457 1.997 -4.698 1.00 88.12 91 GLY A C 1
ATOM 672 O O . GLY A 1 91 ? 7.519 1.949 -4.085 1.00 88.12 91 GLY A O 1
ATOM 673 N N . GLY A 1 92 ? 5.781 0.896 -5.039 1.00 86.25 92 GLY A N 1
ATOM 674 C CA . GLY A 1 92 ? 6.262 -0.459 -4.808 1.00 86.25 92 GLY A CA 1
ATOM 675 C C . GLY A 1 92 ? 7.123 -0.966 -5.962 1.00 86.25 92 GLY A C 1
ATOM 676 O O . GLY A 1 92 ? 6.990 -0.534 -7.110 1.00 86.25 92 GLY A O 1
ATOM 677 N N . ALA A 1 93 ? 7.995 -1.929 -5.666 1.00 78.69 93 ALA A N 1
ATOM 678 C CA . ALA A 1 93 ? 8.712 -2.652 -6.707 1.00 78.69 93 ALA A CA 1
ATOM 679 C C . ALA A 1 93 ? 7.730 -3.505 -7.538 1.00 78.69 93 ALA A C 1
ATOM 681 O O . ALA A 1 93 ? 6.818 -4.105 -6.958 1.00 78.69 93 ALA A O 1
ATOM 682 N N . PRO A 1 94 ? 7.907 -3.588 -8.870 1.00 66.69 94 PRO A N 1
ATOM 683 C CA . PRO A 1 94 ? 7.151 -4.532 -9.685 1.00 66.69 94 PRO A CA 1
ATOM 684 C C . PRO A 1 94 ? 7.427 -5.963 -9.197 1.00 66.69 94 PRO A C 1
ATOM 686 O O . PRO A 1 94 ? 8.584 -6.330 -8.979 1.00 66.69 94 PRO A O 1
ATOM 689 N N . LEU A 1 95 ? 6.352 -6.727 -8.969 1.00 60.59 95 LEU A N 1
ATOM 690 C CA . LEU A 1 95 ? 6.396 -8.139 -8.567 1.00 60.59 95 LEU A CA 1
ATOM 691 C C . LEU A 1 95 ? 6.761 -9.063 -9.731 1.00 60.59 95 LEU A C 1
ATOM 693 O O . LEU A 1 95 ? 6.313 -8.785 -10.866 1.00 60.59 95 LEU A O 1
#

Sequence (95 aa):
MRISTLALLLSLAAEAIIAAPMKAEALPLEVLPREFRNFNRRKQISPEELAANGKACAVDSKKGVCDNGRCGTFVAPTGFTMIRGGEAQCGGAPL

Foldseek 3Di:
DPPVVVVVVVVVVVVVVVPPPPDPPPPPPPVLPPVCVCVCVPDPQDPQLVVQAQPWWDDDHDIAGRDSLFGFHQDPPVGTDTDAPGSVSNVHDHD

Radius of gyration: 23.89 Å; chains: 1; bounding box: 27×66×50 Å

Secondary structure (DSSP, 8-state):
--SHHHHHHHHHHHHHHHSS-TT----------TTTTTTTTS----HHHHHHTT-EEEETTEEEEEETTEEEEEETTTEEEE-TT-GGGGTPPP-